Protein AF-X0UVD9-F1 (afdb_monomer_lite)

pLDDT: mean 86.9, std 10.83, range [53.69, 97.69]

Organism: NCBI:txid412755

Foldseek 3Di:
DVVCQVVVQKDFQDDDPVSLVVQVPDLDVLSSDGIDGNVGRSVRVLVVVLVVQLVVLVVCCVVVVDPPVLSVLSNVLSVLNVVVVVVLVVCVVVVVNVVPSVVCVVVVVVSVPRDHPVVVVPDDPPDPPPPPVVVVVVCVVPVPD

Structure (mmCIF, N/CA/C/O backbone):
data_AF-X0UVD9-F1
#
_entry.id   AF-X0UVD9-F1
#
loop_
_atom_site.group_PDB
_atom_site.id
_atom_site.type_symbol
_atom_site.label_atom_id
_atom_site.label_alt_id
_atom_site.label_comp_id
_atom_site.label_asym_id
_atom_site.label_entity_id
_atom_site.label_seq_id
_atom_site.pdbx_PDB_ins_code
_atom_site.Cartn_x
_atom_site.Cartn_y
_atom_site.Cartn_z
_atom_site.occupancy
_atom_site.B_iso_or_equiv
_atom_site.auth_seq_id
_atom_site.auth_comp_id
_atom_site.auth_asym_id
_atom_site.auth_atom_id
_atom_site.pdbx_PDB_model_num
ATOM 1 N N . GLY A 1 1 ? 11.299 -19.315 0.952 1.00 53.69 1 GLY A N 1
ATOM 2 C CA . GLY A 1 1 ? 10.277 -18.584 0.178 1.00 53.69 1 GLY A CA 1
ATOM 3 C C . GLY A 1 1 ? 10.887 -17.975 -1.066 1.00 53.69 1 GLY A C 1
ATOM 4 O O . GLY A 1 1 ? 10.667 -18.496 -2.146 1.00 53.69 1 GLY A O 1
ATOM 5 N N . PHE A 1 2 ? 11.718 -16.940 -0.902 1.00 64.19 2 PHE A N 1
ATOM 6 C CA . PHE A 1 2 ? 12.330 -16.188 -2.010 1.00 64.19 2 PHE A CA 1
ATOM 7 C C . PHE A 1 2 ? 13.309 -16.966 -2.906 1.00 64.19 2 PHE A C 1
ATOM 9 O O . PHE A 1 2 ? 13.531 -16.562 -4.040 1.00 64.19 2 PHE A O 1
ATOM 16 N N . GLU A 1 3 ? 13.874 -18.076 -2.427 1.00 74.12 3 GLU A N 1
ATOM 17 C CA . GLU A 1 3 ? 14.797 -18.904 -3.219 1.00 74.12 3 GLU A CA 1
ATOM 18 C C . GLU A 1 3 ? 14.092 -19.816 -4.237 1.00 74.12 3 GLU A C 1
ATOM 20 O O . GLU A 1 3 ? 14.713 -20.251 -5.199 1.00 74.12 3 GLU A O 1
ATOM 25 N N . GLN A 1 4 ? 12.797 -20.100 -4.049 1.00 83.94 4 GLN A N 1
ATOM 26 C CA . GLN A 1 4 ? 11.982 -20.906 -4.972 1.00 83.94 4 GLN A CA 1
ATOM 27 C C . GLN A 1 4 ? 10.619 -20.230 -5.194 1.00 83.94 4 GLN A C 1
ATOM 29 O O . GLN A 1 4 ? 9.595 -20.781 -4.787 1.00 83.94 4 GLN A O 1
ATOM 34 N N . PRO A 1 5 ? 10.582 -19.014 -5.768 1.00 87.50 5 PRO A N 1
ATOM 35 C CA . PRO A 1 5 ? 9.361 -18.212 -5.835 1.00 87.50 5 PRO A CA 1
ATOM 36 C C . PRO A 1 5 ? 8.271 -18.889 -6.679 1.00 87.50 5 PRO A C 1
ATOM 38 O O . PRO A 1 5 ? 7.120 -18.945 -6.253 1.00 87.50 5 PRO A O 1
ATOM 41 N N . GLU A 1 6 ? 8.655 -19.506 -7.797 1.00 87.31 6 GLU A N 1
ATOM 42 C CA . GLU A 1 6 ? 7.754 -20.205 -8.724 1.00 87.31 6 GLU A CA 1
ATOM 43 C C . GLU A 1 6 ? 6.998 -21.355 -8.048 1.00 87.31 6 GLU A C 1
ATOM 45 O O . GLU A 1 6 ? 5.806 -21.533 -8.268 1.00 87.31 6 GLU A O 1
ATOM 50 N N . ARG A 1 7 ? 7.653 -22.090 -7.137 1.00 90.56 7 ARG A N 1
ATOM 51 C CA . ARG A 1 7 ? 7.021 -23.195 -6.397 1.00 90.56 7 ARG A CA 1
ATOM 52 C C . ARG A 1 7 ? 5.827 -22.740 -5.553 1.00 90.56 7 ARG A C 1
ATOM 54 O O . ARG A 1 7 ? 4.946 -23.544 -5.262 1.00 90.56 7 ARG A O 1
ATOM 61 N N . TYR A 1 8 ? 5.819 -21.480 -5.131 1.00 89.81 8 TYR A N 1
ATOM 62 C CA . TYR A 1 8 ? 4.764 -20.895 -4.306 1.00 89.81 8 TYR A CA 1
ATOM 63 C C . TYR A 1 8 ? 3.906 -19.892 -5.091 1.00 89.81 8 TYR A C 1
ATOM 65 O O . TYR A 1 8 ? 3.171 -19.116 -4.485 1.00 89.81 8 TYR A O 1
ATOM 73 N N . GLY A 1 9 ? 4.004 -19.897 -6.426 1.00 92.81 9 GLY A N 1
ATOM 74 C CA . GLY A 1 9 ? 3.218 -19.036 -7.305 1.00 92.81 9 GLY A CA 1
ATOM 75 C C . GLY A 1 9 ? 3.622 -17.560 -7.270 1.00 92.81 9 GLY A C 1
ATOM 76 O O . GLY A 1 9 ? 2.808 -16.711 -7.622 1.00 92.81 9 GLY A O 1
ATOM 77 N N . TYR A 1 10 ? 4.845 -17.228 -6.839 1.00 93.50 10 TYR A N 1
ATOM 78 C CA . TYR A 1 10 ? 5.391 -15.868 -6.913 1.00 93.50 10 TYR A CA 1
ATOM 79 C C . TYR A 1 10 ? 6.199 -15.662 -8.193 1.00 93.50 10 TYR A C 1
ATOM 81 O O . TYR A 1 10 ? 6.999 -16.512 -8.586 1.00 93.50 10 TYR A O 1
ATOM 89 N N . ARG A 1 11 ? 6.082 -14.469 -8.776 1.00 94.38 11 ARG A N 1
ATOM 90 C CA . ARG A 1 11 ? 6.942 -13.987 -9.863 1.00 94.38 11 ARG A CA 1
ATOM 91 C C . ARG A 1 11 ? 7.704 -12.760 -9.386 1.00 94.38 11 ARG A C 1
ATOM 93 O O . ARG A 1 11 ? 7.097 -11.748 -9.051 1.00 94.38 11 ARG A O 1
ATOM 100 N N . ILE A 1 12 ? 9.030 -12.871 -9.323 1.00 94.50 12 ILE A N 1
ATOM 101 C CA . ILE A 1 12 ? 9.927 -11.816 -8.832 1.00 94.50 12 ILE A CA 1
ATOM 102 C C . ILE A 1 12 ? 10.351 -10.898 -9.983 1.00 94.50 12 ILE A C 1
ATOM 104 O O . ILE A 1 12 ? 10.758 -11.389 -11.035 1.00 94.50 12 ILE A O 1
ATOM 108 N N . LEU A 1 13 ? 10.294 -9.585 -9.757 1.00 94.44 13 LEU A N 1
ATOM 109 C CA . LEU A 1 13 ? 10.591 -8.540 -10.743 1.00 94.44 13 LEU A CA 1
ATOM 110 C C . LEU A 1 13 ? 11.996 -7.939 -10.582 1.00 94.44 13 LEU A C 1
ATOM 112 O O . LEU A 1 13 ? 12.603 -7.535 -11.567 1.00 94.44 13 LEU A O 1
ATOM 116 N N . PHE A 1 14 ? 12.517 -7.900 -9.356 1.00 94.75 14 PHE A N 1
ATOM 117 C CA . PHE A 1 14 ? 13.821 -7.351 -8.982 1.00 94.75 14 PHE A CA 1
ATOM 118 C C . PHE A 1 14 ? 14.606 -8.402 -8.185 1.00 94.75 14 PHE A C 1
ATOM 120 O O . PHE A 1 14 ? 14.102 -9.013 -7.235 1.00 9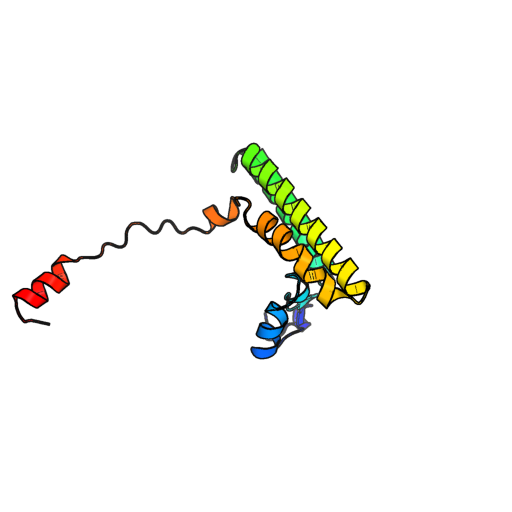4.75 14 PHE A O 1
ATOM 127 N N . ARG A 1 15 ? 15.853 -8.636 -8.587 1.00 92.38 15 ARG A N 1
ATOM 128 C CA . ARG A 1 15 ? 16.758 -9.648 -8.026 1.00 92.38 15 ARG A CA 1
ATOM 129 C C . ARG A 1 15 ? 18.047 -9.050 -7.473 1.00 92.38 15 ARG A C 1
ATOM 131 O O . ARG A 1 15 ? 18.704 -9.691 -6.658 1.00 92.38 15 ARG A O 1
ATOM 138 N N . THR A 1 16 ? 18.417 -7.846 -7.899 1.00 94.50 16 THR A N 1
ATOM 139 C CA . THR A 1 16 ? 19.635 -7.163 -7.459 1.00 94.50 16 THR A CA 1
ATOM 140 C C . THR A 1 16 ? 19.323 -5.966 -6.569 1.00 94.50 16 THR A C 1
ATOM 142 O O . THR A 1 16 ? 18.264 -5.344 -6.661 1.00 94.50 16 THR A O 1
ATOM 145 N N . LEU A 1 17 ? 20.281 -5.601 -5.714 1.00 96.00 17 LEU A N 1
ATOM 146 C CA . LEU A 1 17 ? 20.168 -4.414 -4.866 1.00 96.00 17 LEU A CA 1
ATOM 147 C C . LEU A 1 17 ? 19.939 -3.137 -5.686 1.00 96.00 17 LEU A C 1
ATOM 149 O O . LEU A 1 17 ? 19.160 -2.280 -5.275 1.00 96.00 17 LEU A O 1
ATOM 153 N N . GLU A 1 18 ? 20.597 -3.013 -6.839 1.00 97.50 18 GLU A N 1
ATOM 154 C CA . GLU A 1 18 ? 20.442 -1.842 -7.700 1.00 97.50 18 GLU A CA 1
ATOM 155 C C . GLU A 1 18 ? 19.030 -1.763 -8.293 1.00 97.50 18 GLU A C 1
ATOM 157 O O . GLU A 1 18 ? 18.424 -0.695 -8.263 1.00 97.50 18 GLU A O 1
ATOM 162 N N . GLU A 1 19 ? 18.454 -2.884 -8.739 1.00 96.56 19 GLU A N 1
ATOM 163 C CA . GLU A 1 19 ? 17.063 -2.918 -9.215 1.00 96.56 19 GLU A CA 1
ATOM 164 C C . GLU A 1 19 ? 16.086 -2.493 -8.113 1.00 96.56 19 GLU A C 1
ATOM 166 O O . GLU A 1 19 ? 15.199 -1.676 -8.355 1.00 96.56 19 GLU A O 1
ATOM 171 N N . HIS A 1 20 ? 16.287 -2.966 -6.879 1.00 95.50 20 HIS A N 1
ATOM 172 C CA . HIS A 1 20 ? 15.491 -2.525 -5.733 1.00 95.50 20 HIS A CA 1
ATOM 173 C C . HIS A 1 20 ? 15.639 -1.028 -5.459 1.00 95.50 20 HIS A C 1
ATOM 175 O O . HIS A 1 20 ? 14.643 -0.338 -5.240 1.00 95.50 20 HIS A O 1
ATOM 181 N N . ARG A 1 21 ? 16.871 -0.509 -5.485 1.00 96.12 21 ARG A N 1
ATOM 182 C CA . ARG A 1 21 ? 17.147 0.913 -5.255 1.00 96.12 21 ARG A CA 1
ATOM 183 C C . ARG A 1 21 ? 16.452 1.790 -6.295 1.00 96.12 21 ARG A C 1
ATOM 185 O O . ARG A 1 21 ? 15.891 2.819 -5.933 1.00 96.12 21 ARG A O 1
ATOM 192 N N . GLN A 1 22 ? 16.463 1.378 -7.560 1.00 96.69 22 GLN A N 1
ATOM 193 C CA . GLN A 1 22 ? 15.761 2.080 -8.635 1.00 96.69 22 GLN A CA 1
ATOM 194 C C . GLN A 1 22 ? 14.244 1.978 -8.476 1.00 96.69 22 GLN A C 1
ATOM 196 O O . GLN A 1 22 ? 13.542 2.979 -8.599 1.00 96.69 22 GLN A O 1
ATOM 201 N N . ALA A 1 23 ? 13.730 0.802 -8.114 1.00 95.00 23 ALA A N 1
ATOM 202 C CA . ALA A 1 23 ? 12.305 0.598 -7.892 1.00 95.00 23 ALA A CA 1
ATOM 203 C C . ALA A 1 23 ? 11.748 1.486 -6.764 1.00 95.00 23 ALA A C 1
ATOM 205 O O . ALA A 1 23 ? 10.599 1.920 -6.851 1.00 95.00 23 ALA A O 1
ATOM 206 N N . LEU A 1 24 ? 12.544 1.821 -5.741 1.00 92.94 24 LEU A N 1
ATOM 207 C CA . LEU A 1 24 ? 12.156 2.757 -4.673 1.00 92.94 24 LEU A CA 1
ATOM 208 C C . LEU A 1 24 ? 11.956 4.204 -5.149 1.00 92.94 24 LEU A C 1
ATOM 210 O O . LEU A 1 24 ? 11.301 4.975 -4.455 1.00 92.94 24 LEU A O 1
ATOM 214 N N . LEU A 1 25 ? 12.493 4.578 -6.315 1.00 91.81 25 LEU A N 1
ATOM 215 C CA . LEU A 1 25 ? 12.267 5.894 -6.927 1.00 91.81 25 LEU A CA 1
ATOM 216 C C . LEU A 1 25 ? 10.952 5.960 -7.713 1.00 91.81 25 LEU A C 1
ATOM 218 O O . LEU A 1 25 ? 10.600 7.016 -8.239 1.00 91.81 25 LEU A O 1
ATOM 222 N N . SER A 1 26 ? 10.237 4.839 -7.816 1.00 91.50 26 SER A N 1
ATOM 223 C CA . SER A 1 26 ? 8.951 4.792 -8.500 1.00 91.50 26 SER A CA 1
ATOM 224 C C . SER A 1 26 ? 7.928 5.709 -7.819 1.00 91.50 26 SER A C 1
ATOM 226 O O . SER A 1 26 ? 7.961 5.881 -6.600 1.00 91.50 26 SER A O 1
ATOM 228 N N . PRO A 1 27 ? 6.965 6.262 -8.573 1.00 89.69 27 PRO A N 1
ATOM 229 C CA . PRO A 1 27 ? 6.036 7.265 -8.050 1.00 89.69 27 PRO A CA 1
ATOM 230 C C . PRO A 1 27 ? 5.053 6.717 -7.012 1.00 89.69 27 PRO A C 1
ATOM 232 O O . PRO A 1 27 ? 4.424 7.488 -6.293 1.00 89.69 27 PRO A O 1
ATOM 235 N N . SER A 1 28 ? 4.913 5.395 -6.917 1.00 91.44 28 SER A N 1
ATOM 236 C CA . SER A 1 28 ? 4.074 4.754 -5.917 1.00 91.44 28 SER A CA 1
ATOM 237 C C . SER A 1 28 ? 4.609 3.383 -5.510 1.00 91.44 28 SER A C 1
ATOM 239 O O . SER A 1 28 ? 5.338 2.722 -6.257 1.00 91.44 28 SER A O 1
ATOM 241 N N . TRP A 1 29 ? 4.203 2.926 -4.321 1.00 93.06 29 TRP A N 1
ATOM 242 C CA . TRP A 1 29 ? 4.667 1.658 -3.755 1.00 93.06 29 TRP A CA 1
ATOM 243 C C . TRP A 1 29 ? 4.265 0.438 -4.595 1.00 93.06 29 TRP A C 1
ATOM 245 O O . TRP A 1 29 ? 4.967 -0.571 -4.561 1.00 93.06 29 TRP A O 1
ATOM 255 N N . LYS A 1 30 ? 3.197 0.539 -5.400 1.00 95.12 30 LYS A N 1
ATOM 256 C CA . LYS A 1 30 ? 2.800 -0.493 -6.368 1.00 95.12 30 LYS A CA 1
ATOM 257 C C . LYS A 1 30 ? 3.944 -0.849 -7.313 1.00 95.12 30 LYS A C 1
ATOM 259 O O . LYS A 1 30 ? 4.195 -2.019 -7.583 1.00 95.12 30 LYS A O 1
ATOM 264 N N . TYR A 1 31 ? 4.639 0.163 -7.821 1.00 94.31 31 TYR A N 1
ATOM 265 C CA . TYR A 1 31 ? 5.725 -0.020 -8.779 1.00 94.31 31 TYR A CA 1
ATOM 266 C C . TYR A 1 31 ? 7.026 -0.458 -8.102 1.00 94.31 31 TYR A C 1
ATOM 268 O O . TYR A 1 31 ? 7.814 -1.171 -8.723 1.00 94.31 31 TYR A O 1
ATOM 276 N N . SER A 1 32 ? 7.205 -0.117 -6.822 1.00 95.06 32 SER A N 1
ATOM 277 C CA . SER A 1 32 ? 8.289 -0.635 -5.979 1.00 95.06 32 SER A CA 1
ATOM 278 C C . SER A 1 32 ? 8.049 -2.069 -5.486 1.00 95.06 32 SER A C 1
ATOM 280 O O . SER A 1 32 ? 8.987 -2.721 -5.026 1.00 95.06 32 SER A O 1
ATOM 282 N N . LEU A 1 33 ? 6.813 -2.578 -5.568 1.00 95.44 33 LEU A N 1
ATOM 283 C CA . LEU A 1 33 ? 6.472 -3.940 -5.170 1.00 95.44 33 LEU A CA 1
ATOM 284 C C . LEU A 1 33 ? 7.205 -4.946 -6.067 1.00 95.44 33 LEU A C 1
ATOM 286 O O . LEU A 1 33 ? 7.020 -4.966 -7.286 1.00 95.44 33 LEU A O 1
ATOM 290 N N . ASN A 1 34 ? 8.028 -5.783 -5.433 1.00 95.12 34 ASN A N 1
ATOM 291 C CA . ASN A 1 34 ? 8.969 -6.682 -6.102 1.00 95.12 34 ASN A CA 1
ATOM 292 C C . ASN A 1 34 ? 8.333 -7.922 -6.744 1.00 95.12 34 ASN A C 1
ATOM 294 O O . ASN A 1 34 ? 9.008 -8.706 -7.406 1.00 95.12 34 ASN A O 1
ATOM 298 N N . TYR A 1 35 ? 7.059 -8.180 -6.498 1.00 95.00 35 TYR A N 1
ATOM 299 C CA . TYR A 1 35 ? 6.466 -9.422 -6.951 1.00 95.00 35 TYR A CA 1
ATOM 300 C C . TYR A 1 35 ? 5.027 -9.236 -7.382 1.00 95.00 35 TYR A C 1
ATOM 302 O O . TYR A 1 35 ? 4.322 -8.341 -6.920 1.00 95.00 35 TYR A O 1
ATOM 310 N N . GLU A 1 36 ? 4.608 -10.149 -8.237 1.00 95.94 36 GLU A N 1
ATOM 311 C CA . GLU A 1 36 ? 3.216 -10.508 -8.448 1.00 95.94 36 GLU A CA 1
ATOM 312 C C . GLU A 1 36 ? 3.046 -11.999 -8.147 1.00 95.94 36 GLU A C 1
ATOM 314 O O . GLU A 1 36 ? 4.020 -12.707 -7.856 1.00 95.94 36 GLU A O 1
ATOM 319 N N . THR A 1 37 ? 1.811 -12.480 -8.186 1.00 95.50 37 THR A N 1
ATOM 320 C CA . THR A 1 37 ? 1.525 -13.905 -8.050 1.00 95.50 37 THR A CA 1
ATOM 321 C C . THR A 1 37 ? 0.845 -14.439 -9.300 1.00 95.50 37 THR A C 1
ATOM 323 O O . THR A 1 37 ? 0.396 -13.683 -10.159 1.00 95.50 37 THR A O 1
ATOM 326 N N . GLU A 1 38 ? 0.740 -15.759 -9.408 1.00 96.31 38 GLU A N 1
ATOM 327 C CA . GLU A 1 38 ? -0.037 -16.403 -10.472 1.00 96.31 38 GLU A CA 1
ATOM 328 C C . GLU A 1 38 ? -1.526 -16.030 -10.436 1.00 96.31 38 GLU A C 1
ATOM 330 O O . GLU A 1 38 ? -2.208 -16.127 -11.454 1.00 96.31 38 GLU A O 1
ATOM 335 N N . TRP A 1 39 ? -2.020 -15.577 -9.281 1.00 96.94 39 TRP A N 1
ATOM 336 C CA . TRP A 1 39 ? -3.427 -15.241 -9.059 1.00 96.94 39 TRP A CA 1
ATOM 337 C C . TRP A 1 39 ? -3.705 -13.740 -9.059 1.00 96.94 39 TRP A C 1
ATOM 339 O O . TRP A 1 39 ? -4.830 -13.331 -9.338 1.00 96.94 39 TRP A O 1
ATOM 349 N N . MET A 1 40 ? -2.714 -12.921 -8.707 1.00 97.69 40 MET A N 1
ATOM 350 C CA . MET A 1 40 ? -2.887 -11.485 -8.525 1.00 97.69 40 MET A CA 1
ATOM 351 C C . MET A 1 40 ? -1.731 -10.714 -9.149 1.00 97.69 40 MET A C 1
ATOM 353 O O . MET A 1 40 ? -0.569 -10.870 -8.767 1.00 97.69 40 MET A O 1
ATOM 357 N N . SER A 1 41 ? -2.081 -9.804 -10.051 1.00 97.38 41 SER A N 1
ATOM 358 C CA . SER A 1 41 ? -1.187 -8.744 -10.505 1.00 97.38 41 SER A CA 1
ATOM 359 C C . SER A 1 41 ? -0.815 -7.806 -9.351 1.00 97.38 41 SER A C 1
ATOM 361 O O . SER A 1 41 ? -1.486 -7.754 -8.315 1.00 97.38 41 SER A O 1
ATOM 363 N N . ARG A 1 42 ? 0.219 -6.981 -9.549 1.00 96.25 42 ARG A N 1
ATOM 364 C CA . ARG A 1 42 ? 0.581 -5.930 -8.579 1.00 96.25 42 ARG A CA 1
ATOM 365 C C . ARG A 1 42 ? -0.573 -4.980 -8.265 1.00 96.25 42 ARG A C 1
ATOM 367 O O . ARG A 1 42 ? -0.695 -4.565 -7.119 1.00 96.25 42 ARG A O 1
ATOM 374 N N . GLN A 1 43 ? -1.425 -4.673 -9.246 1.00 95.88 43 GLN A N 1
ATOM 375 C CA . GLN A 1 43 ? -2.620 -3.860 -9.017 1.00 95.88 43 GLN A CA 1
ATOM 376 C C . GLN A 1 43 ? -3.584 -4.562 -8.059 1.00 95.88 43 GLN A C 1
ATOM 378 O O . GLN A 1 43 ? -3.972 -3.991 -7.049 1.00 95.88 43 GLN A O 1
ATOM 383 N N . GLN A 1 44 ? -3.885 -5.836 -8.311 1.00 97.44 44 GLN A N 1
ATOM 384 C CA . GLN A 1 44 ? -4.793 -6.607 -7.460 1.00 97.44 44 GLN A CA 1
ATOM 385 C C . GLN A 1 44 ? -4.245 -6.785 -6.036 1.00 97.44 44 GLN A C 1
ATOM 387 O O . GLN A 1 44 ? -5.021 -6.769 -5.083 1.00 97.44 44 GLN A O 1
ATOM 392 N N . ILE A 1 45 ? -2.921 -6.909 -5.868 1.00 97.00 45 ILE A N 1
ATOM 393 C CA . ILE A 1 45 ? -2.277 -6.899 -4.543 1.00 97.00 45 ILE A CA 1
ATOM 394 C C . ILE A 1 45 ? -2.537 -5.569 -3.826 1.00 97.00 45 ILE A C 1
ATOM 396 O O . ILE A 1 45 ? -2.902 -5.576 -2.652 1.00 97.00 45 ILE A O 1
ATOM 400 N N . VAL A 1 46 ? -2.361 -4.441 -4.517 1.00 95.50 46 VAL A N 1
ATOM 401 C CA . VAL A 1 46 ? -2.589 -3.096 -3.966 1.00 95.50 46 VAL A CA 1
ATOM 402 C C . VAL A 1 46 ? -4.046 -2.899 -3.563 1.00 95.50 46 VAL A C 1
ATOM 404 O O . VAL A 1 46 ? -4.304 -2.511 -2.423 1.00 95.50 46 VAL A O 1
ATOM 407 N N . ASP A 1 47 ? -4.982 -3.212 -4.456 1.00 95.88 47 ASP A N 1
ATOM 408 C CA . ASP A 1 47 ? -6.417 -3.038 -4.218 1.00 95.88 47 ASP A CA 1
ATOM 409 C C . ASP A 1 47 ? -6.871 -3.881 -3.020 1.00 95.88 47 ASP A C 1
ATOM 411 O O . ASP A 1 47 ? -7.441 -3.362 -2.058 1.00 95.88 47 ASP A O 1
ATOM 415 N N . THR A 1 48 ? -6.502 -5.167 -3.015 1.00 97.25 48 THR A N 1
ATOM 416 C CA . THR A 1 48 ? -6.821 -6.094 -1.919 1.00 97.25 48 THR A CA 1
ATOM 417 C C . THR A 1 48 ? -6.204 -5.633 -0.598 1.00 97.25 48 THR A C 1
ATOM 419 O O . THR A 1 48 ? -6.834 -5.743 0.454 1.00 97.25 48 THR A O 1
ATOM 422 N N . ALA A 1 49 ? -4.979 -5.096 -0.620 1.00 95.50 49 ALA A N 1
ATOM 423 C CA . ALA A 1 49 ? -4.335 -4.576 0.582 1.00 95.50 49 ALA A CA 1
ATOM 424 C C . ALA A 1 49 ? -5.103 -3.376 1.154 1.00 95.50 49 ALA A C 1
ATOM 426 O O . ALA A 1 49 ? -5.360 -3.341 2.358 1.00 95.50 49 ALA A O 1
ATOM 427 N N . TYR A 1 50 ? -5.516 -2.421 0.318 1.00 95.00 50 TYR A N 1
ATOM 428 C CA . TYR A 1 50 ? -6.310 -1.280 0.776 1.00 95.00 50 TYR A CA 1
ATOM 429 C C . TYR A 1 50 ? -7.678 -1.704 1.326 1.00 95.00 50 TYR A C 1
ATOM 431 O O . TYR A 1 50 ? -8.079 -1.224 2.391 1.00 95.00 50 TYR A O 1
ATOM 439 N N . GLU A 1 51 ? -8.366 -2.640 0.669 1.00 96.75 51 GLU A N 1
ATOM 440 C CA . GLU A 1 51 ? -9.623 -3.211 1.168 1.00 96.75 51 GLU A CA 1
ATOM 441 C C . GLU A 1 51 ? -9.444 -3.906 2.524 1.00 96.75 51 GLU A C 1
ATOM 443 O O . GLU A 1 51 ? -10.223 -3.675 3.456 1.00 96.75 51 GLU A O 1
ATOM 448 N N . ALA A 1 52 ? -8.389 -4.712 2.667 1.00 96.81 52 ALA A N 1
ATOM 449 C CA . ALA A 1 52 ? -8.078 -5.412 3.907 1.00 96.81 52 ALA A CA 1
ATOM 450 C C . ALA A 1 52 ? -7.782 -4.436 5.054 1.00 96.81 52 ALA A C 1
ATOM 452 O O . ALA A 1 52 ? -8.292 -4.620 6.162 1.00 96.81 52 ALA A O 1
ATOM 453 N N . ILE A 1 53 ? -7.014 -3.371 4.796 1.00 93.94 53 ILE A N 1
ATOM 454 C CA . ILE A 1 53 ? -6.712 -2.340 5.798 1.00 93.94 53 ILE A CA 1
ATOM 455 C C . ILE A 1 53 ? -7.999 -1.610 6.215 1.00 93.94 53 ILE A C 1
ATOM 457 O O . ILE A 1 53 ? -8.233 -1.431 7.412 1.00 93.94 53 ILE A O 1
ATOM 461 N N . LEU A 1 54 ? -8.880 -1.247 5.273 1.00 94.62 54 LEU A N 1
ATOM 462 C CA . LEU A 1 54 ? -10.184 -0.648 5.597 1.00 94.62 54 LEU A CA 1
ATOM 463 C C . LEU A 1 54 ? -11.043 -1.578 6.459 1.00 94.62 54 LEU A C 1
ATOM 465 O O . LEU A 1 54 ? -11.629 -1.141 7.453 1.00 94.62 54 LEU A O 1
ATOM 469 N N . GLY A 1 55 ? -11.113 -2.861 6.098 1.00 96.38 55 GLY A N 1
ATOM 470 C CA . GLY A 1 55 ? -11.833 -3.875 6.864 1.00 96.38 55 GLY A CA 1
ATOM 471 C C . GLY A 1 55 ? -11.291 -4.012 8.286 1.00 96.38 55 GLY A C 1
ATOM 472 O O . GLY A 1 55 ? -12.059 -3.972 9.250 1.00 96.38 55 GLY A O 1
ATOM 473 N N . LEU A 1 56 ? -9.967 -4.095 8.433 1.00 95.00 56 LEU A N 1
ATOM 474 C CA . LEU A 1 56 ? -9.305 -4.184 9.731 1.00 95.00 56 LEU A CA 1
ATOM 475 C C . LEU A 1 56 ? -9.555 -2.936 10.585 1.00 95.00 56 LEU A C 1
ATOM 477 O O . LEU A 1 56 ? -9.887 -3.064 11.762 1.00 95.00 56 LEU A O 1
ATOM 481 N N . ASN A 1 57 ? -9.457 -1.740 10.005 1.00 94.25 57 ASN A N 1
ATOM 482 C CA . ASN A 1 57 ? -9.718 -0.481 10.701 1.00 94.25 57 ASN A CA 1
ATOM 483 C C . ASN A 1 57 ? -11.162 -0.412 11.239 1.00 94.25 57 ASN A C 1
ATOM 485 O O . ASN A 1 57 ? -11.389 -0.077 12.404 1.00 94.25 57 ASN A O 1
ATOM 489 N N . ARG A 1 58 ? -12.144 -0.839 10.435 1.00 95.44 58 ARG A N 1
ATOM 490 C CA . ARG A 1 58 ? -13.554 -0.944 10.855 1.00 95.44 58 ARG A CA 1
ATOM 491 C C . ARG A 1 58 ? -13.761 -1.959 11.968 1.00 95.44 58 ARG A C 1
ATOM 493 O O . ARG A 1 58 ? -14.511 -1.694 12.907 1.00 95.44 58 ARG A O 1
ATOM 500 N N . LEU A 1 59 ? -13.103 -3.115 11.883 1.00 97.00 59 LEU A N 1
ATOM 501 C CA . LEU A 1 59 ? -13.156 -4.132 12.933 1.00 97.00 59 LEU A CA 1
ATOM 502 C C . LEU A 1 59 ? -12.552 -3.604 14.237 1.00 97.00 59 LEU A C 1
ATOM 504 O O . LEU A 1 59 ? -13.179 -3.741 15.287 1.00 97.00 59 LEU A O 1
ATOM 508 N N . LYS A 1 60 ? -11.396 -2.932 14.178 1.00 94.12 60 LYS A N 1
ATOM 509 C CA . LYS A 1 60 ? -10.774 -2.301 15.349 1.00 94.12 60 LYS A CA 1
ATOM 510 C C . LYS A 1 60 ? -11.732 -1.314 16.026 1.00 94.12 60 LYS A C 1
ATOM 512 O O . LYS A 1 60 ? -11.893 -1.374 17.242 1.00 94.12 60 LYS A O 1
ATOM 517 N N . ALA A 1 61 ? -12.426 -0.474 15.258 1.00 95.00 61 ALA A N 1
ATOM 518 C CA . ALA A 1 61 ? -13.434 0.442 15.796 1.00 95.00 61 ALA A CA 1
ATOM 519 C C . ALA A 1 61 ? -14.629 -0.293 16.418 1.00 95.00 61 ALA A C 1
ATOM 521 O O . ALA A 1 61 ? -15.042 0.017 17.534 1.00 95.00 61 ALA A O 1
ATOM 522 N N . LYS A 1 62 ? -15.170 -1.296 15.713 1.00 97.06 62 LYS A N 1
ATOM 523 C CA . LYS A 1 62 ? -16.324 -2.093 16.159 1.00 97.06 62 LYS A CA 1
ATOM 524 C C . LYS A 1 62 ? -16.081 -2.757 17.516 1.00 97.06 62 LYS A C 1
ATOM 526 O O . LYS A 1 62 ? -17.002 -2.830 18.323 1.00 97.06 62 LYS A O 1
ATOM 531 N N . TYR A 1 63 ? -14.864 -3.240 17.753 1.00 97.31 63 TYR A N 1
ATOM 532 C CA . TYR A 1 63 ? -14.480 -3.909 18.999 1.00 97.31 63 TYR A CA 1
ATOM 533 C C . TYR A 1 63 ? -13.798 -2.977 20.014 1.00 97.31 63 TYR A C 1
ATOM 535 O O . TYR A 1 63 ? -13.296 -3.452 21.028 1.00 97.31 63 TYR A O 1
ATOM 543 N N . GLY A 1 64 ? -13.783 -1.662 19.769 1.00 93.69 64 GLY A N 1
ATOM 544 C CA . GLY A 1 64 ? -13.263 -0.668 20.713 1.00 93.69 64 GLY A CA 1
ATOM 545 C C . GLY A 1 64 ? -11.740 -0.660 20.882 1.00 93.69 64 GLY A C 1
ATOM 546 O O . GLY A 1 64 ? -11.248 -0.065 21.835 1.00 93.69 64 GLY A O 1
ATOM 547 N N . LEU A 1 65 ? -10.989 -1.290 19.970 1.00 92.44 65 LEU A N 1
ATOM 548 C CA . LEU A 1 65 ? -9.518 -1.246 19.948 1.00 92.44 65 LEU A CA 1
ATOM 549 C C . LEU A 1 65 ? -8.998 0.152 19.587 1.00 92.44 65 LEU A C 1
ATOM 551 O O . LEU A 1 65 ? -7.920 0.542 20.022 1.00 92.44 65 LEU A O 1
ATOM 555 N N . ILE A 1 66 ? -9.771 0.901 18.797 1.00 91.06 66 ILE A N 1
ATOM 556 C CA . ILE A 1 66 ? -9.519 2.304 18.457 1.00 91.06 66 ILE A CA 1
ATOM 557 C C . ILE A 1 66 ? -10.810 3.108 18.610 1.00 91.06 66 ILE A C 1
ATOM 559 O O . ILE A 1 66 ? -11.912 2.565 18.490 1.00 91.06 66 ILE A O 1
ATOM 563 N N . SER A 1 67 ? -10.686 4.415 18.848 1.00 92.00 67 SER A N 1
ATOM 564 C CA . SER A 1 67 ? -11.852 5.299 18.875 1.00 92.00 67 SER A CA 1
ATOM 565 C C . SER A 1 67 ? -12.462 5.451 17.479 1.00 92.00 67 SER A C 1
ATOM 567 O O . SER A 1 67 ? -11.778 5.325 16.460 1.00 92.00 67 SER A O 1
ATOM 569 N N . LYS A 1 68 ? -13.757 5.777 17.424 1.00 92.38 68 LYS A N 1
ATOM 570 C CA . LYS A 1 68 ? -14.462 6.036 16.160 1.00 92.38 68 LYS A CA 1
ATOM 571 C C . LYS A 1 68 ? -13.798 7.163 15.360 1.00 92.38 68 LYS A C 1
ATOM 573 O O . LYS A 1 68 ? -13.660 7.045 14.151 1.00 92.38 68 LYS A O 1
ATOM 578 N N . GLN A 1 69 ? -13.325 8.206 16.038 1.00 91.00 69 GLN A N 1
ATOM 579 C CA . GLN A 1 69 ? -12.638 9.341 15.420 1.00 91.00 69 GLN A CA 1
ATOM 580 C C . GLN A 1 69 ? -11.310 8.923 14.776 1.00 91.00 69 GLN A C 1
ATOM 582 O O . GLN A 1 69 ? -11.014 9.338 13.658 1.00 91.00 69 GLN A O 1
ATOM 587 N N . ILE A 1 70 ? -10.522 8.076 15.455 1.00 90.00 70 ILE A N 1
ATOM 588 C CA . ILE A 1 70 ? -9.274 7.531 14.896 1.00 90.00 70 ILE A CA 1
ATOM 589 C C . ILE A 1 70 ? -9.585 6.663 13.676 1.00 90.00 70 ILE A C 1
ATOM 591 O O . ILE A 1 70 ? -8.914 6.777 12.652 1.00 90.00 70 ILE A O 1
ATOM 595 N N . ALA A 1 71 ? -10.624 5.834 13.761 1.00 92.31 71 ALA A N 1
ATOM 596 C CA . ALA A 1 71 ? -11.032 4.981 12.657 1.00 92.31 71 ALA A CA 1
ATOM 597 C C . ALA A 1 71 ? -11.492 5.788 11.435 1.00 92.31 71 ALA A C 1
ATOM 599 O O . ALA A 1 71 ? -11.070 5.489 10.323 1.00 92.31 71 ALA A O 1
ATOM 600 N N . GLU A 1 72 ? -12.309 6.826 11.622 1.00 92.69 72 GLU A N 1
ATOM 601 C CA . GLU A 1 72 ? -12.775 7.703 10.541 1.00 92.69 72 GLU A CA 1
ATOM 602 C C . GLU A 1 72 ? -11.615 8.439 9.862 1.00 92.69 72 GLU A C 1
ATOM 604 O O . GLU A 1 72 ? -11.540 8.455 8.632 1.00 92.69 72 GLU A O 1
ATOM 609 N N . ALA A 1 73 ? -10.675 8.981 10.644 1.00 90.62 73 ALA A N 1
ATOM 610 C CA . ALA A 1 73 ? -9.465 9.602 10.109 1.00 90.62 73 ALA A CA 1
ATOM 611 C C . ALA A 1 73 ? -8.608 8.594 9.319 1.00 90.62 73 ALA A C 1
ATOM 613 O O . ALA A 1 73 ? -8.129 8.902 8.225 1.00 90.62 73 ALA A O 1
ATOM 614 N N . GLY A 1 74 ? -8.467 7.369 9.838 1.00 90.81 74 GLY A N 1
ATOM 615 C CA . GLY A 1 74 ? -7.804 6.265 9.148 1.00 90.81 74 GLY A CA 1
ATOM 616 C C . GLY A 1 74 ? -8.476 5.926 7.817 1.00 90.81 74 GLY A C 1
ATOM 617 O O . GLY A 1 74 ? -7.800 5.872 6.792 1.00 90.81 74 GLY A O 1
ATOM 618 N N . GLU A 1 75 ? -9.805 5.772 7.794 1.00 93.62 75 GLU A N 1
ATOM 619 C CA . GLU A 1 75 ? -10.553 5.490 6.561 1.00 93.62 75 GLU A CA 1
ATOM 620 C C . GLU A 1 75 ? -10.391 6.592 5.515 1.00 93.62 75 GLU A C 1
ATOM 622 O O . GLU A 1 75 ? -10.181 6.285 4.342 1.00 93.62 75 GLU A O 1
ATOM 627 N N . GLN A 1 76 ? -10.480 7.864 5.917 1.00 92.81 76 GLN A N 1
ATOM 628 C CA . GLN A 1 76 ? -10.284 8.999 5.011 1.00 92.81 76 GLN A CA 1
ATOM 629 C C . GLN A 1 76 ? -8.892 8.971 4.383 1.00 92.81 76 GLN A C 1
ATOM 631 O O . GLN A 1 76 ? -8.758 9.102 3.168 1.00 92.81 76 GLN A O 1
ATOM 636 N N . ARG A 1 77 ? -7.859 8.733 5.197 1.00 91.44 77 ARG A N 1
ATOM 637 C CA . ARG A 1 77 ? -6.479 8.625 4.723 1.00 91.44 77 ARG A CA 1
ATOM 638 C C . ARG A 1 77 ? -6.302 7.454 3.757 1.00 91.44 77 ARG A C 1
ATOM 640 O O . ARG A 1 77 ? -5.664 7.617 2.721 1.00 91.44 77 ARG A O 1
ATOM 647 N N . ILE A 1 78 ? -6.836 6.280 4.094 1.00 92.94 78 ILE A N 1
ATOM 648 C CA . ILE A 1 78 ? -6.721 5.078 3.262 1.00 92.94 78 ILE A CA 1
ATOM 649 C C . ILE A 1 78 ? -7.380 5.305 1.897 1.00 92.94 78 ILE A C 1
ATOM 651 O O . ILE A 1 78 ? -6.767 5.009 0.873 1.00 92.94 78 ILE A O 1
ATOM 655 N N . LYS A 1 79 ? -8.583 5.891 1.875 1.00 94.44 79 LYS A N 1
ATOM 656 C CA . LYS A 1 79 ? -9.277 6.240 0.627 1.00 94.44 79 LYS A CA 1
ATOM 657 C C . LYS A 1 79 ? -8.484 7.252 -0.194 1.00 94.44 79 LYS A C 1
ATOM 659 O O . LYS A 1 79 ? -8.227 6.991 -1.361 1.00 94.44 79 LYS A O 1
ATOM 664 N N . ALA A 1 80 ? -8.000 8.328 0.429 1.00 93.81 80 ALA A N 1
ATOM 665 C CA . ALA A 1 80 ? -7.174 9.324 -0.253 1.00 93.81 80 ALA A CA 1
ATOM 666 C C . ALA A 1 80 ? -5.884 8.714 -0.835 1.00 93.81 80 ALA A C 1
ATOM 668 O O . ALA A 1 80 ? -5.481 9.051 -1.944 1.00 93.81 80 ALA A O 1
ATOM 669 N N . ALA A 1 81 ? -5.243 7.783 -0.120 1.00 92.94 81 ALA A N 1
ATOM 670 C CA . ALA A 1 81 ? -4.067 7.074 -0.620 1.00 92.94 81 ALA A CA 1
ATOM 671 C C . ALA A 1 81 ? -4.398 6.168 -1.821 1.00 92.94 81 ALA A C 1
ATOM 673 O O . ALA A 1 81 ? -3.627 6.130 -2.779 1.00 92.94 81 ALA A O 1
ATOM 674 N N . SER A 1 82 ? -5.539 5.473 -1.785 1.00 94.06 82 SER A N 1
ATOM 675 C CA . SER A 1 82 ? -6.023 4.651 -2.901 1.00 94.06 82 SER A CA 1
ATOM 676 C C . SER A 1 82 ? -6.383 5.499 -4.126 1.00 94.06 82 SER A C 1
ATOM 678 O O . SER A 1 82 ? -6.032 5.139 -5.244 1.00 94.06 82 SER A O 1
ATOM 680 N N . GLU A 1 83 ? -7.041 6.642 -3.937 1.00 94.62 83 GLU A N 1
ATOM 681 C CA . GLU A 1 83 ? -7.372 7.580 -5.019 1.00 94.62 83 GLU A CA 1
ATOM 682 C C . GLU A 1 83 ? -6.108 8.190 -5.637 1.00 94.62 83 GLU A C 1
ATOM 684 O O . GLU A 1 83 ? -5.975 8.253 -6.859 1.00 94.62 83 GLU A O 1
ATOM 689 N N . MET A 1 84 ? -5.139 8.576 -4.800 1.00 94.38 84 MET A N 1
ATOM 690 C CA . MET A 1 84 ? -3.842 9.080 -5.252 1.00 94.38 84 MET A CA 1
ATOM 691 C C . MET A 1 84 ? -3.074 8.037 -6.073 1.00 94.38 84 MET A C 1
ATOM 693 O O . MET A 1 84 ? -2.436 8.389 -7.062 1.00 94.38 84 MET A O 1
ATOM 697 N N . MET A 1 85 ? -3.157 6.756 -5.697 1.00 92.94 85 MET A N 1
ATOM 698 C CA . MET A 1 85 ? -2.569 5.655 -6.464 1.00 92.94 85 MET A CA 1
ATOM 699 C C . MET A 1 85 ? -3.117 5.615 -7.894 1.00 92.94 85 MET A C 1
ATOM 701 O O . MET A 1 85 ? -2.337 5.637 -8.843 1.00 92.94 85 MET A O 1
ATOM 705 N N . ASN A 1 86 ? -4.445 5.639 -8.037 1.00 93.31 86 ASN A N 1
ATOM 706 C CA . ASN A 1 86 ? -5.109 5.611 -9.340 1.00 93.31 86 ASN A CA 1
ATOM 707 C C . ASN A 1 86 ? -4.745 6.843 -10.179 1.00 93.31 86 ASN A C 1
ATOM 709 O O . ASN A 1 86 ? -4.422 6.724 -11.355 1.00 93.31 86 ASN A O 1
ATOM 713 N N . ARG A 1 87 ? -4.691 8.026 -9.557 1.00 93.38 87 ARG A N 1
ATOM 714 C CA . ARG A 1 87 ? -4.282 9.258 -10.244 1.00 93.38 87 ARG A CA 1
ATOM 715 C C . ARG A 1 87 ? -2.846 9.190 -10.767 1.00 93.38 87 ARG A C 1
ATOM 717 O O . ARG A 1 87 ? -2.564 9.684 -11.854 1.00 93.38 87 ARG A O 1
ATOM 724 N N . ILE A 1 88 ? -1.930 8.591 -10.005 1.00 93.38 88 ILE A N 1
ATOM 725 C CA . ILE A 1 88 ? -0.552 8.355 -10.461 1.00 93.38 88 ILE A CA 1
ATOM 726 C C . ILE A 1 88 ? -0.544 7.406 -11.664 1.00 93.38 88 ILE A C 1
ATOM 728 O O . ILE A 1 88 ? 0.225 7.622 -12.598 1.00 93.38 88 ILE A O 1
ATOM 732 N N . ASP A 1 89 ? -1.402 6.387 -11.669 1.00 93.31 89 ASP A N 1
ATOM 733 C CA . ASP A 1 89 ? -1.509 5.444 -12.784 1.00 93.31 89 ASP A CA 1
ATOM 734 C C . ASP A 1 89 ? -2.016 6.102 -14.066 1.00 93.31 89 ASP A C 1
ATOM 736 O O . ASP A 1 89 ? -1.441 5.873 -15.131 1.00 93.31 89 ASP A O 1
ATOM 740 N N . ASP A 1 90 ? -3.018 6.975 -13.956 1.00 93.00 90 ASP A N 1
ATOM 741 C CA . ASP A 1 90 ? -3.543 7.755 -15.081 1.00 93.00 90 ASP A CA 1
ATOM 742 C C . ASP A 1 90 ? -2.454 8.655 -15.690 1.00 93.00 90 ASP A C 1
ATOM 744 O O . ASP A 1 90 ? -2.276 8.700 -16.909 1.00 93.00 90 ASP A O 1
ATOM 748 N N . ILE A 1 91 ? -1.662 9.324 -14.843 1.00 92.81 91 ILE A N 1
ATOM 749 C CA . ILE A 1 91 ? -0.538 10.172 -15.277 1.00 92.81 91 ILE A CA 1
ATOM 750 C C . ILE A 1 91 ? 0.531 9.346 -16.001 1.00 92.81 91 ILE A C 1
ATOM 752 O O . ILE A 1 91 ? 1.075 9.771 -17.024 1.00 92.81 91 ILE A O 1
ATOM 756 N N . LEU A 1 92 ? 0.847 8.158 -15.480 1.00 90.69 92 LEU A N 1
ATOM 757 C CA . LEU A 1 92 ? 1.816 7.262 -16.107 1.00 90.69 92 LEU A CA 1
ATOM 758 C C . LEU A 1 92 ? 1.314 6.739 -17.457 1.00 90.69 92 LEU A C 1
ATOM 760 O O . LEU A 1 92 ? 2.101 6.671 -18.401 1.00 90.69 92 LEU A O 1
ATOM 764 N N . ALA A 1 93 ? 0.021 6.429 -17.573 1.00 90.25 93 ALA A N 1
ATOM 765 C CA . ALA A 1 93 ? -0.601 6.025 -18.832 1.00 90.25 93 ALA A CA 1
ATOM 766 C C . ALA A 1 93 ? -0.624 7.162 -19.871 1.00 90.25 93 ALA A C 1
ATOM 768 O O . ALA A 1 93 ? -0.496 6.903 -21.067 1.00 90.25 93 ALA A O 1
ATOM 769 N N . GLY A 1 94 ? -0.736 8.419 -19.425 1.00 87.12 94 GLY A N 1
ATOM 770 C CA . GLY A 1 94 ? -0.728 9.613 -20.277 1.00 87.12 94 GLY A CA 1
ATOM 771 C C . GLY A 1 94 ? 0.644 10.013 -20.842 1.00 87.12 94 GLY A C 1
ATOM 772 O O . GLY A 1 94 ? 0.714 10.864 -21.726 1.00 87.12 94 GLY A O 1
ATOM 773 N N . GLY A 1 95 ? 1.745 9.424 -20.361 1.00 81.50 95 GLY A N 1
ATOM 774 C CA . GLY A 1 95 ? 3.092 9.595 -20.928 1.00 81.50 95 GLY A CA 1
ATOM 775 C C . GLY A 1 95 ? 3.833 10.899 -20.579 1.00 81.50 95 GLY A C 1
ATOM 776 O O . GLY A 1 95 ? 5.033 10.983 -20.829 1.00 81.50 95 GLY A O 1
ATOM 777 N N . ASN A 1 96 ? 3.185 11.885 -19.946 1.00 78.06 96 ASN A N 1
ATOM 778 C CA . ASN A 1 96 ? 3.791 13.164 -19.525 1.00 78.06 96 ASN A CA 1
ATOM 779 C C . ASN A 1 96 ? 4.159 13.210 -18.022 1.00 78.06 96 ASN A C 1
ATOM 781 O O . ASN A 1 96 ? 4.101 14.242 -17.350 1.00 78.06 96 ASN A O 1
ATOM 785 N N . TYR A 1 97 ? 4.541 12.069 -17.453 1.00 82.69 97 TYR A N 1
ATOM 786 C CA . TYR A 1 97 ? 4.673 11.918 -16.002 1.00 82.69 97 TYR A CA 1
ATOM 787 C C . TYR A 1 97 ? 5.770 12.789 -15.366 1.00 82.69 97 TYR A C 1
ATOM 789 O O . TYR A 1 97 ? 5.660 13.165 -14.20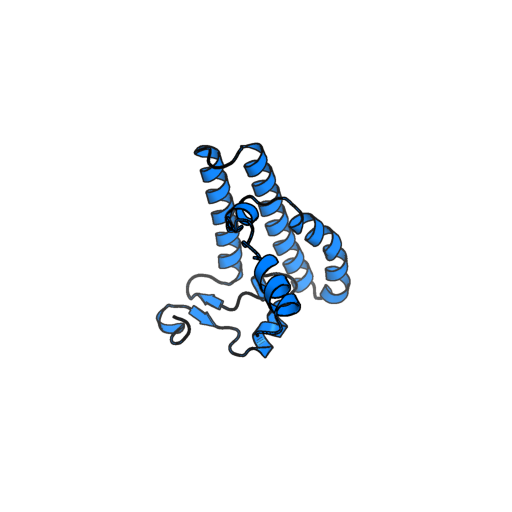1 1.00 82.69 97 TYR A O 1
ATOM 797 N N . GLN A 1 98 ? 6.821 13.148 -16.110 1.00 82.19 98 GLN A N 1
ATOM 798 C CA . GLN A 1 98 ? 7.939 13.945 -15.585 1.00 82.19 98 GLN A CA 1
ATOM 799 C C . GLN A 1 98 ? 7.520 15.369 -15.195 1.00 82.19 98 GLN A C 1
ATOM 801 O O . GLN A 1 98 ? 8.058 15.917 -14.234 1.00 82.19 98 GLN A O 1
ATOM 806 N N . ALA A 1 99 ? 6.556 15.951 -15.912 1.00 85.69 99 ALA A N 1
ATOM 807 C CA . ALA A 1 99 ? 6.019 17.272 -15.604 1.00 85.69 99 ALA A CA 1
ATOM 808 C C . ALA A 1 99 ? 4.910 17.209 -14.543 1.00 85.69 99 ALA A C 1
ATOM 810 O O . ALA A 1 99 ? 4.812 18.097 -13.702 1.00 85.69 99 ALA A O 1
ATOM 811 N N . GLU A 1 100 ? 4.091 16.154 -14.554 1.00 86.06 100 GLU A N 1
ATOM 812 C CA . GLU A 1 100 ? 2.870 16.088 -13.743 1.00 86.06 100 GLU A CA 1
ATOM 813 C C . GLU A 1 100 ? 3.082 15.535 -12.326 1.00 86.06 100 GLU A C 1
ATOM 815 O O . GLU A 1 100 ? 2.491 16.044 -11.371 1.00 86.06 100 GLU A O 1
ATOM 820 N N . LEU A 1 101 ? 3.968 14.547 -12.145 1.00 87.56 101 LEU A N 1
ATOM 821 C CA . LEU A 1 101 ? 4.224 13.935 -10.833 1.00 87.56 101 LEU A CA 1
ATOM 822 C C . LEU A 1 101 ? 4.724 14.923 -9.760 1.00 87.56 101 LEU A C 1
ATOM 824 O O . LEU A 1 101 ? 4.261 14.822 -8.619 1.00 87.56 101 LEU A O 1
ATOM 828 N N . PRO A 1 102 ? 5.614 15.896 -10.056 1.00 89.38 102 PRO A N 1
ATOM 829 C CA . PRO A 1 102 ? 6.043 16.881 -9.063 1.00 89.38 102 PRO A CA 1
ATOM 830 C C . PRO A 1 102 ? 4.885 17.677 -8.449 1.00 89.38 102 PRO A C 1
ATOM 832 O O . PRO A 1 102 ? 4.938 18.018 -7.266 1.00 89.38 102 PRO A O 1
ATOM 835 N N . HIS A 1 103 ? 3.812 17.925 -9.208 1.00 89.50 103 HIS A N 1
ATOM 836 C CA . HIS A 1 103 ? 2.640 18.653 -8.716 1.00 89.50 103 HIS A CA 1
ATOM 837 C C . HIS A 1 103 ? 1.847 17.872 -7.659 1.00 89.50 103 HIS A C 1
ATOM 839 O O . HIS A 1 103 ? 1.159 18.482 -6.841 1.00 89.50 103 HIS A O 1
ATOM 845 N N . LEU A 1 104 ? 1.985 16.544 -7.616 1.00 88.75 104 LEU A N 1
ATOM 846 C CA . LEU A 1 104 ? 1.323 15.697 -6.623 1.00 88.75 104 LEU A CA 1
ATOM 847 C C . LEU A 1 104 ? 2.047 15.661 -5.275 1.00 88.75 104 LEU A C 1
ATOM 849 O O . LEU A 1 104 ? 1.447 15.278 -4.272 1.00 88.75 104 LEU A O 1
ATOM 853 N N . LYS A 1 105 ? 3.319 16.077 -5.214 1.00 86.56 105 LYS A N 1
ATOM 854 C CA . LYS A 1 105 ? 4.167 15.910 -4.022 1.00 86.56 105 LYS A CA 1
ATOM 855 C C . LYS A 1 105 ? 3.543 16.494 -2.754 1.00 86.56 105 LYS A C 1
ATOM 857 O O . LYS A 1 105 ? 3.524 15.829 -1.723 1.00 86.56 105 LYS A O 1
ATOM 862 N N . ALA A 1 106 ? 3.001 17.708 -2.838 1.00 87.88 106 ALA A N 1
ATOM 863 C CA . ALA A 1 106 ? 2.387 18.380 -1.693 1.00 87.88 106 ALA A CA 1
ATOM 864 C C . ALA A 1 106 ? 1.130 17.653 -1.183 1.00 87.88 106 ALA A C 1
ATOM 866 O O . ALA A 1 106 ? 0.845 17.647 0.016 1.00 87.88 106 ALA A O 1
ATOM 867 N N . GLU A 1 107 ? 0.370 17.035 -2.086 1.00 88.25 107 GLU A N 1
ATOM 868 C CA . GLU A 1 107 ? -0.824 16.264 -1.748 1.00 88.25 107 GLU A CA 1
ATOM 869 C C . GLU A 1 107 ? -0.448 14.904 -1.144 1.00 88.25 107 GLU A C 1
ATOM 871 O O . GLU A 1 107 ? -0.978 14.525 -0.100 1.00 88.25 107 GLU A O 1
ATOM 876 N N . VAL A 1 108 ? 0.549 14.226 -1.721 1.00 87.75 108 VAL A N 1
ATOM 877 C CA . VAL A 1 108 ? 1.131 12.989 -1.175 1.00 87.75 108 VAL A CA 1
ATOM 878 C C . VAL A 1 108 ? 1.677 13.207 0.238 1.00 87.75 108 VAL A C 1
ATOM 880 O O . VAL A 1 108 ? 1.395 12.415 1.139 1.00 87.75 108 VAL A O 1
ATOM 883 N N . ASP A 1 109 ? 2.413 14.296 0.470 1.00 86.19 109 ASP A N 1
ATOM 884 C CA . ASP A 1 109 ? 2.942 14.629 1.796 1.00 86.19 109 ASP A CA 1
ATOM 885 C C . ASP A 1 109 ? 1.816 14.829 2.812 1.00 86.19 109 ASP A C 1
ATOM 887 O O . ASP A 1 109 ? 1.882 14.307 3.926 1.00 86.19 109 ASP A O 1
ATOM 891 N N . ARG A 1 110 ? 0.735 15.503 2.406 1.00 87.06 110 ARG A N 1
ATOM 892 C CA . ARG A 1 110 ? -0.453 15.685 3.244 1.00 87.06 110 ARG A CA 1
ATOM 893 C C . ARG A 1 110 ? -1.091 14.346 3.618 1.00 87.06 110 ARG A C 1
ATOM 895 O O . ARG A 1 110 ? -1.376 14.131 4.792 1.00 87.06 110 ARG A O 1
ATOM 902 N N . ILE A 1 111 ? -1.264 13.433 2.657 1.00 86.12 111 ILE A N 1
ATOM 903 C CA . ILE A 1 111 ? -1.806 12.080 2.893 1.00 86.12 111 ILE A CA 1
ATOM 904 C C . ILE A 1 111 ? -0.903 11.278 3.853 1.00 86.12 111 ILE A C 1
ATOM 906 O O . ILE A 1 111 ? -1.379 10.523 4.708 1.00 86.12 111 ILE A O 1
ATOM 910 N N . ASN A 1 112 ? 0.414 11.459 3.766 1.00 8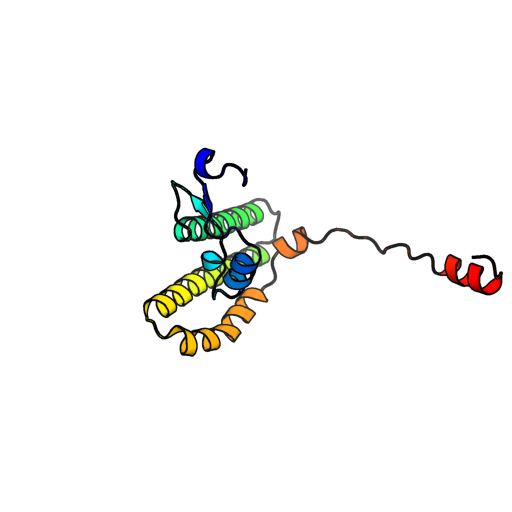1.19 112 ASN A N 1
ATOM 911 C CA . ASN A 1 112 ? 1.376 10.773 4.630 1.00 81.19 112 ASN A CA 1
ATOM 912 C C . ASN A 1 112 ? 1.462 11.341 6.054 1.00 81.19 112 ASN A C 1
ATOM 914 O O . ASN A 1 112 ? 1.862 10.617 6.970 1.00 81.19 112 ASN A O 1
ATOM 918 N N . MET A 1 113 ? 1.082 12.605 6.251 1.00 74.75 113 MET A N 1
ATOM 919 C CA . MET A 1 113 ? 1.109 13.284 7.550 1.00 74.75 113 MET A CA 1
ATOM 920 C C . MET A 1 113 ? -0.061 12.934 8.478 1.00 74.75 113 MET A C 1
ATOM 922 O O . MET A 1 113 ? 0.009 13.247 9.666 1.00 74.75 113 MET A O 1
ATOM 926 N N . PHE A 1 114 ? -1.124 12.295 7.983 1.00 63.66 114 PHE A N 1
ATOM 927 C CA . PHE A 1 114 ? -2.251 11.911 8.835 1.00 63.66 114 PHE A CA 1
ATOM 928 C C . PHE A 1 114 ? -1.811 10.931 9.939 1.00 63.66 114 PHE A C 1
ATOM 930 O O . PHE A 1 114 ? -1.044 10.003 9.659 1.00 63.66 114 PHE A O 1
ATOM 937 N N . PRO A 1 115 ? -2.281 11.116 11.187 1.00 60.34 115 PRO A N 1
ATOM 938 C CA . PRO A 1 115 ? -1.953 10.228 12.293 1.00 60.34 115 PRO A CA 1
ATOM 939 C C . PRO A 1 115 ? -2.477 8.823 12.003 1.00 60.34 115 PRO A C 1
ATOM 941 O O . PRO A 1 115 ? -3.600 8.644 11.532 1.00 60.34 115 PRO A O 1
ATOM 944 N N . VAL A 1 116 ? -1.647 7.823 12.282 1.00 62.22 116 VAL A N 1
ATOM 945 C CA . VAL A 1 116 ? -1.954 6.427 11.983 1.00 62.22 116 VAL A CA 1
ATOM 946 C C . VAL A 1 116 ? -1.833 5.627 13.269 1.00 62.22 116 VAL A C 1
ATOM 948 O O . VAL A 1 116 ? -0.752 5.592 13.853 1.00 62.22 116 VAL A O 1
ATOM 951 N N . SER A 1 117 ? -2.918 4.963 13.686 1.00 62.41 117 SER A N 1
ATOM 952 C CA . SER A 1 117 ? -2.897 4.023 14.824 1.00 62.41 117 SER A CA 1
ATOM 953 C C . SER A 1 117 ? -1.774 2.995 14.670 1.00 62.41 117 SER A C 1
ATOM 955 O O . SER A 1 117 ? -1.066 2.688 15.620 1.00 62.41 117 SER A O 1
ATOM 957 N N . GLU A 1 118 ? -1.543 2.538 13.436 1.00 66.12 118 GLU A N 1
ATOM 958 C CA . GLU A 1 118 ? -0.489 1.581 13.088 1.00 66.12 118 GLU A CA 1
ATOM 959 C C . GLU A 1 118 ? 0.914 2.088 13.448 1.00 66.12 118 GLU A C 1
ATOM 961 O O . GLU A 1 118 ? 1.747 1.293 13.864 1.00 66.12 118 GLU A O 1
ATOM 966 N N . LYS A 1 119 ? 1.196 3.398 13.344 1.00 65.69 119 LYS A N 1
ATOM 967 C CA . LYS A 1 119 ? 2.507 3.935 13.750 1.00 65.69 119 LYS A CA 1
ATOM 968 C C . LYS A 1 119 ? 2.709 3.806 15.255 1.00 65.69 119 LYS A C 1
ATOM 970 O O . LYS A 1 119 ? 3.762 3.346 15.671 1.00 65.69 119 LYS A O 1
ATOM 975 N N . THR A 1 120 ? 1.694 4.143 16.048 1.00 67.94 120 THR A N 1
ATOM 976 C CA . THR A 1 120 ? 1.735 3.981 17.508 1.00 67.94 120 THR A CA 1
ATOM 977 C C . THR A 1 120 ? 1.816 2.506 17.914 1.00 67.94 120 THR A C 1
ATOM 979 O O . THR A 1 120 ? 2.488 2.179 18.882 1.00 67.94 120 THR A O 1
ATOM 982 N N . GLU A 1 121 ? 1.196 1.593 17.161 1.00 69.50 121 GLU A N 1
ATOM 983 C CA . GLU A 1 121 ? 1.301 0.141 17.393 1.00 69.50 121 GLU A CA 1
ATOM 984 C C . GLU A 1 121 ? 2.704 -0.423 17.091 1.00 69.50 121 GLU A C 1
ATOM 986 O O . GLU A 1 121 ? 3.098 -1.435 17.670 1.00 69.50 121 GLU A O 1
ATOM 991 N N . LEU A 1 122 ? 3.460 0.219 16.194 1.00 76.19 122 LEU A N 1
ATOM 992 C CA . LEU A 1 122 ? 4.839 -0.152 15.850 1.00 76.19 122 LEU A CA 1
ATOM 993 C C . LEU A 1 122 ? 5.881 0.465 16.793 1.00 76.19 122 LEU A C 1
ATOM 995 O O . LEU A 1 122 ? 7.047 0.060 16.768 1.00 76.19 122 LEU A O 1
ATOM 999 N N . GLU A 1 123 ? 5.490 1.441 17.614 1.00 75.12 123 GLU A N 1
ATOM 1000 C CA . GLU A 1 123 ? 6.362 2.003 18.637 1.00 75.12 123 GLU A CA 1
ATOM 1001 C C . GLU A 1 123 ? 6.586 0.965 19.738 1.00 75.12 123 GLU A C 1
ATOM 1003 O O . GLU A 1 123 ? 5.681 0.562 20.469 1.00 75.12 123 GLU A O 1
ATOM 1008 N N . LEU A 1 124 ? 7.832 0.511 19.865 1.00 74.50 124 LEU A N 1
ATOM 1009 C CA . LEU A 1 124 ? 8.216 -0.333 20.985 1.00 74.50 124 LEU A CA 1
ATOM 1010 C C . LEU A 1 124 ? 8.118 0.489 22.277 1.00 74.50 124 LEU A C 1
ATOM 1012 O O . LEU A 1 124 ? 8.550 1.645 22.286 1.00 74.50 124 LEU A O 1
ATOM 1016 N N . PRO A 1 125 ? 7.657 -0.097 23.398 1.00 73.00 125 PRO A N 1
ATOM 1017 C CA . PRO A 1 125 ? 7.714 0.538 24.708 1.00 73.00 125 PRO A CA 1
ATOM 1018 C C . PRO A 1 125 ? 9.162 0.515 25.216 1.00 73.00 125 PRO A C 1
ATOM 1020 O O . PRO A 1 125 ? 9.500 -0.133 26.209 1.00 73.00 125 PRO A O 1
ATOM 1023 N N . ILE A 1 126 ? 10.056 1.193 24.500 1.00 71.88 126 ILE A N 1
ATOM 1024 C CA . ILE A 1 126 ? 11.419 1.428 24.938 1.00 71.88 126 ILE A CA 1
ATOM 1025 C C . ILE A 1 126 ? 11.352 2.416 26.100 1.00 71.88 126 ILE A C 1
ATOM 1027 O O . ILE A 1 126 ? 11.259 3.628 25.930 1.00 71.88 126 ILE A O 1
ATOM 1031 N N . GLY A 1 127 ? 11.365 1.879 27.322 1.00 67.94 127 GLY A N 1
ATOM 1032 C CA . GLY A 1 127 ? 11.618 2.685 28.509 1.00 67.94 127 GLY A CA 1
ATOM 1033 C C . GLY A 1 127 ? 12.944 3.437 28.367 1.00 67.94 127 GLY A C 1
ATOM 1034 O O . GLY A 1 127 ? 13.799 3.064 27.562 1.00 67.94 127 GLY A O 1
ATOM 1035 N N . LEU A 1 128 ? 13.133 4.490 29.167 1.00 73.69 128 LEU A N 1
ATOM 1036 C CA . LEU A 1 128 ? 14.388 5.241 29.194 1.00 73.69 128 LEU A CA 1
ATOM 1037 C C . LEU A 1 128 ? 15.558 4.262 29.346 1.00 73.69 128 LEU A C 1
ATOM 1039 O O . LEU A 1 128 ? 15.694 3.599 30.379 1.00 73.69 128 LEU A O 1
ATOM 1043 N N . ILE A 1 129 ? 16.395 4.163 28.308 1.00 67.62 129 ILE A N 1
ATOM 1044 C CA . ILE A 1 129 ? 17.669 3.452 28.373 1.00 67.62 129 ILE A CA 1
ATOM 1045 C C . ILE A 1 129 ? 18.367 3.994 29.619 1.00 67.62 129 ILE A C 1
ATOM 1047 O O . ILE A 1 129 ? 18.631 5.194 29.704 1.00 67.62 129 ILE A O 1
ATOM 1051 N N . LYS A 1 130 ? 18.615 3.133 30.616 1.00 64.81 130 LYS A N 1
ATOM 1052 C CA . LYS A 1 130 ? 19.336 3.504 31.841 1.00 64.81 130 LYS A CA 1
ATOM 1053 C C . LYS A 1 130 ? 20.796 3.763 31.481 1.00 64.81 130 LYS A C 1
ATOM 1055 O O . LYS A 1 130 ? 21.673 2.954 31.783 1.00 64.81 130 LYS A O 1
ATOM 1060 N N . LEU A 1 131 ? 21.061 4.884 30.821 1.00 67.12 131 LEU A N 1
ATOM 1061 C CA . LEU A 1 131 ? 22.396 5.436 30.717 1.00 67.12 131 LEU A CA 1
ATOM 1062 C C . LEU A 1 131 ? 22.877 5.605 32.161 1.00 67.12 131 LEU A C 1
ATOM 1064 O O . LEU A 1 131 ? 22.201 6.220 32.984 1.00 67.12 131 LEU A O 1
ATOM 1068 N N . LYS A 1 132 ? 23.994 4.959 32.505 1.00 71.31 132 LYS A N 1
ATOM 1069 C CA . LYS A 1 132 ? 24.640 5.072 33.819 1.00 71.31 132 LYS A CA 1
ATOM 1070 C C . LYS A 1 132 ? 25.774 6.096 33.696 1.00 71.31 132 LYS A C 1
ATOM 1072 O O . LYS A 1 132 ? 26.926 5.667 33.618 1.00 71.31 132 LYS A O 1
ATOM 1077 N N . PRO A 1 133 ? 25.495 7.417 33.676 1.00 73.00 133 PRO A N 1
ATOM 1078 C CA . PRO A 1 133 ? 26.516 8.450 33.458 1.00 73.00 133 PRO A CA 1
ATOM 1079 C C . PRO A 1 133 ? 27.601 8.435 34.539 1.00 73.00 133 PRO A C 1
ATOM 1081 O O . PRO A 1 133 ? 28.725 8.863 34.309 1.00 73.00 133 PRO A O 1
ATOM 1084 N N . TRP A 1 134 ? 27.292 7.861 35.702 1.00 75.44 134 TRP A N 1
ATOM 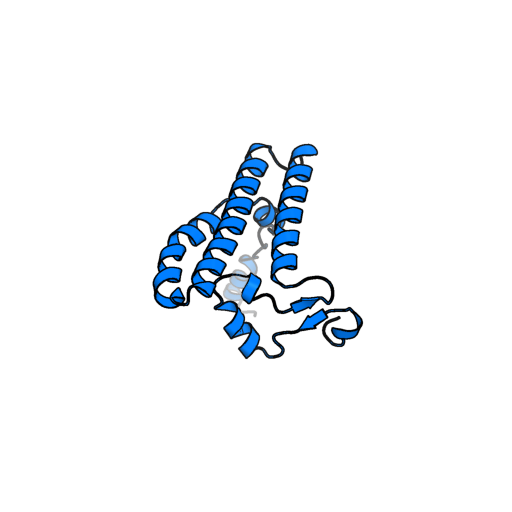1085 C CA . TRP A 1 134 ? 28.216 7.693 36.814 1.00 75.44 134 TRP A CA 1
ATOM 1086 C C . TRP A 1 134 ? 29.422 6.812 36.483 1.00 75.44 134 TRP A C 1
ATOM 1088 O O . TRP A 1 134 ? 30.493 7.064 37.010 1.00 75.44 134 TRP A O 1
ATOM 1098 N N . ARG A 1 135 ? 29.293 5.806 35.606 1.00 70.94 135 ARG A N 1
ATOM 1099 C CA . ARG A 1 135 ? 30.407 4.899 35.260 1.00 70.94 135 ARG A CA 1
ATOM 1100 C C . ARG A 1 135 ? 31.548 5.587 34.490 1.00 70.94 135 ARG A C 1
ATOM 1102 O O . ARG A 1 135 ? 32.683 5.466 34.944 1.00 70.94 135 ARG A O 1
ATOM 1109 N N . PRO A 1 136 ? 31.297 6.327 33.391 1.00 75.94 136 PRO A N 1
ATOM 1110 C CA . PRO A 1 136 ? 32.361 7.060 32.704 1.00 75.94 136 PRO A CA 1
ATOM 1111 C C . PRO A 1 136 ? 32.947 8.178 33.577 1.00 75.94 136 PRO A C 1
ATOM 1113 O O . PRO 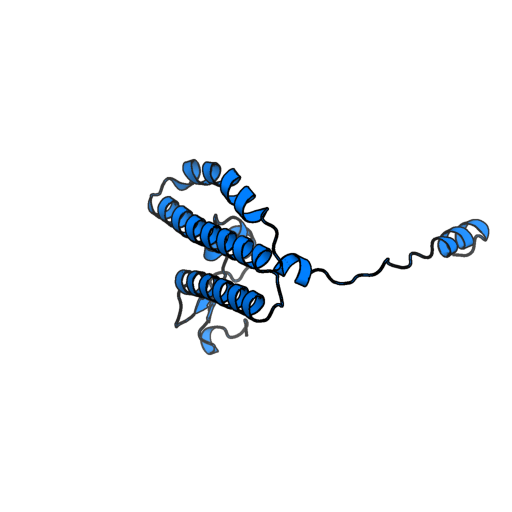A 1 136 ? 34.166 8.325 33.618 1.00 75.94 136 PRO A O 1
ATOM 1116 N N . LEU A 1 137 ? 32.111 8.883 34.354 1.00 77.75 137 LEU A N 1
ATOM 1117 C CA . LEU A 1 137 ? 32.560 9.874 35.344 1.00 77.75 137 LEU A CA 1
ATOM 1118 C C . LEU A 1 137 ? 33.515 9.266 36.383 1.00 77.75 137 LEU A C 1
ATOM 1120 O O . LEU A 1 137 ? 34.548 9.854 36.684 1.00 77.75 137 LEU A O 1
ATOM 1124 N N . TRP A 1 138 ? 33.218 8.067 36.889 1.00 74.25 138 TRP A N 1
ATOM 1125 C CA . TRP A 1 138 ? 34.080 7.382 37.855 1.00 74.25 138 TRP A CA 1
ATOM 1126 C C . TRP A 1 138 ? 35.397 6.896 37.230 1.00 74.25 138 TRP A C 1
ATOM 1128 O O . TRP A 1 138 ? 36.442 6.997 37.869 1.00 74.25 138 TRP A O 1
ATOM 1138 N N . SER A 1 139 ? 35.385 6.431 35.973 1.00 75.94 139 SER A N 1
ATOM 1139 C CA . SER A 1 139 ? 36.623 6.048 35.268 1.00 75.94 139 SER A CA 1
ATOM 1140 C C . SER A 1 139 ? 37.530 7.251 34.983 1.00 75.94 139 SER A C 1
ATOM 1142 O O . SER A 1 139 ? 38.745 7.152 35.138 1.00 75.94 139 SER A O 1
ATOM 1144 N N . LEU A 1 140 ? 36.946 8.419 34.676 1.00 78.00 140 LEU A N 1
ATOM 1145 C CA . LEU A 1 140 ? 37.685 9.670 34.478 1.00 78.00 140 LEU A CA 1
ATOM 1146 C C . LEU A 1 140 ? 38.338 10.156 35.777 1.00 78.00 140 LEU A C 1
ATOM 1148 O O . LEU A 1 140 ? 39.472 10.619 35.752 1.00 78.00 140 LEU A O 1
ATOM 1152 N N . VAL A 1 141 ? 37.644 10.022 36.912 1.00 81.56 141 VAL A N 1
ATOM 1153 C CA . VAL A 1 141 ? 38.164 10.435 38.227 1.00 81.56 141 VAL A CA 1
ATOM 1154 C C . VAL A 1 141 ? 39.229 9.471 38.760 1.00 81.56 141 VAL A C 1
ATOM 1156 O O . VAL A 1 141 ? 40.133 9.896 39.472 1.00 81.56 141 VAL A O 1
ATOM 1159 N N . THR A 1 142 ? 39.148 8.179 38.430 1.00 83.19 142 THR A N 1
ATOM 1160 C CA . THR A 1 142 ? 40.044 7.157 39.007 1.00 83.19 142 THR A CA 1
ATOM 1161 C C . THR A 1 142 ? 41.145 6.659 38.078 1.00 83.19 142 THR A C 1
ATOM 1163 O O . THR A 1 142 ? 41.986 5.874 38.513 1.00 83.19 142 THR A O 1
ATOM 1166 N N . GLY A 1 143 ? 41.170 7.101 36.817 1.00 66.25 143 GLY A N 1
ATOM 1167 C CA . GLY A 1 143 ? 42.200 6.732 35.839 1.00 66.25 143 GLY A CA 1
ATOM 1168 C C . GLY A 1 143 ? 42.236 5.239 35.490 1.00 66.25 143 GLY A C 1
ATOM 1169 O O . GLY A 1 143 ? 43.171 4.784 34.834 1.00 66.25 143 GLY A O 1
ATOM 1170 N N . ARG A 1 144 ? 41.238 4.466 35.930 1.00 62.50 144 ARG A N 1
ATOM 1171 C CA . ARG A 1 144 ? 41.068 3.050 35.608 1.00 62.50 144 ARG A CA 1
ATOM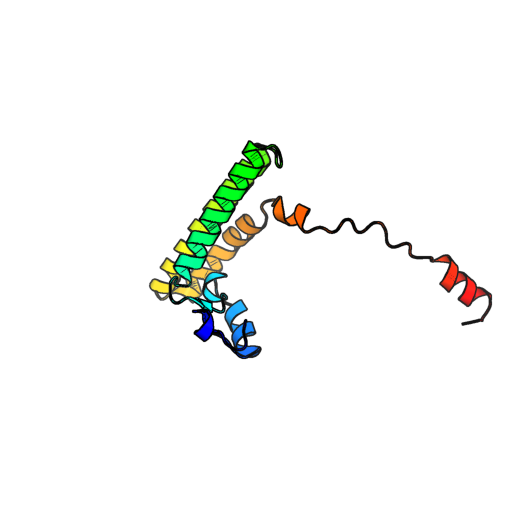 1172 C C . ARG A 1 144 ? 39.998 2.922 34.536 1.00 62.50 144 ARG A C 1
ATOM 1174 O O . ARG A 1 144 ? 38.813 3.108 34.817 1.00 62.50 144 ARG A O 1
ATOM 1181 N N . TRP A 1 145 ? 40.465 2.643 33.325 1.00 57.84 145 TRP A N 1
ATOM 1182 C CA . TRP A 1 145 ? 39.656 2.127 32.228 1.00 57.84 145 TRP A CA 1
ATOM 1183 C C . TRP A 1 145 ? 39.313 0.657 32.466 1.00 57.84 145 TRP A C 1
ATOM 1185 O O . TRP A 1 145 ? 40.192 -0.070 32.986 1.00 57.84 145 TRP A O 1
#

Secondary structure (DSSP, 8-state):
-TTSTGGGTEEES--SHHHHHHHTTSSSHHHH--EEESS--HHHHHHHHHHHHHHHHHHHHHTTSS-HHHHHHHHHHHHHHHHHHHHHHHHHHTS-HHHHHHHHHHHHHHHHHS--HHHHHHS---------THHHHHHHHH---

Radius of gyration: 22.38 Å; chains: 1; bounding box: 58×42×60 Å

Sequence (145 aa):
GFEQPERYGYRILFRTLEEHRQALLSPSWKYSLNYETEWMSRQQIVDTAYEAILGLNRLKAKYGLISKQIAEAGEQRIKAASEMMNRIDDILAGGNYQAELPHLKAEVDRINMFPVSEKTELELPIGLIKLKPWRPLWSLVTGRW